Protein AF-A0A7V9M5Z4-F1 (afdb_monomer_lite)

Structure (mmCIF, N/CA/C/O backbone):
data_AF-A0A7V9M5Z4-F1
#
_entry.id   AF-A0A7V9M5Z4-F1
#
loop_
_atom_site.group_PDB
_atom_site.id
_atom_site.type_symbol
_atom_site.label_atom_id
_atom_site.label_alt_id
_atom_site.label_comp_id
_atom_site.label_asym_id
_atom_site.label_entity_id
_atom_site.label_seq_id
_atom_site.pdbx_PDB_ins_code
_atom_site.Cartn_x
_atom_site.Cartn_y
_atom_site.Cartn_z
_atom_site.occupancy
_atom_site.B_iso_or_equiv
_atom_site.auth_seq_id
_atom_site.auth_comp_id
_atom_site.auth_asym_id
_atom_site.auth_atom_id
_atom_site.pdbx_PDB_model_num
ATOM 1 N N . MET A 1 1 ? 20.712 6.132 10.843 1.00 39.56 1 MET A N 1
ATOM 2 C CA . MET A 1 1 ? 20.530 4.665 10.930 1.00 39.56 1 MET A CA 1
ATOM 3 C C . MET A 1 1 ? 21.880 4.006 10.699 1.00 39.56 1 MET A C 1
ATOM 5 O O . MET A 1 1 ? 22.531 4.328 9.716 1.00 39.56 1 MET A O 1
ATOM 9 N N . LYS A 1 2 ? 22.357 3.206 11.658 1.00 39.56 2 LYS A N 1
ATOM 10 C CA . LYS A 1 2 ? 23.693 2.591 11.646 1.00 39.56 2 LYS A CA 1
ATOM 11 C C . LYS A 1 2 ? 23.613 1.256 10.904 1.00 39.56 2 LYS A C 1
ATOM 13 O O . LYS A 1 2 ? 22.876 0.374 11.326 1.00 39.56 2 LYS A O 1
ATOM 18 N N . VAL A 1 3 ? 24.341 1.150 9.798 1.00 45.09 3 VAL A N 1
ATOM 19 C CA . VAL A 1 3 ? 24.565 -0.098 9.064 1.00 45.09 3 VAL A CA 1
ATOM 20 C C . VAL A 1 3 ? 25.600 -0.905 9.849 1.00 45.09 3 VAL A C 1
ATOM 22 O O . VAL A 1 3 ? 26.706 -0.421 10.080 1.00 45.09 3 VAL A O 1
ATOM 25 N N . CYS A 1 4 ? 25.245 -2.110 10.288 1.00 46.91 4 CYS A N 1
ATOM 26 C CA . CYS A 1 4 ? 26.212 -3.085 10.780 1.00 46.91 4 CYS A CA 1
ATOM 27 C C . CYS A 1 4 ? 26.844 -3.763 9.556 1.00 46.91 4 CYS A C 1
ATOM 29 O O . CYS A 1 4 ? 26.156 -4.479 8.836 1.00 46.91 4 CYS A O 1
ATOM 31 N N . GLN A 1 5 ? 28.121 -3.484 9.284 1.00 52.09 5 GLN A N 1
ATOM 32 C CA . GLN A 1 5 ? 28.933 -4.263 8.346 1.00 52.09 5 GLN A CA 1
ATOM 33 C C . GLN A 1 5 ? 29.828 -5.198 9.158 1.00 52.09 5 GLN A C 1
ATOM 35 O O . GLN A 1 5 ? 30.595 -4.743 10.008 1.00 52.09 5 GLN A O 1
ATOM 40 N N . ASP A 1 6 ? 29.700 -6.496 8.901 1.00 46.53 6 ASP A N 1
ATOM 41 C CA . ASP A 1 6 ? 30.516 -7.536 9.513 1.00 46.53 6 ASP A CA 1
ATOM 42 C C . ASP A 1 6 ? 31.973 -7.461 9.029 1.00 46.53 6 ASP A C 1
ATOM 44 O O . ASP A 1 6 ? 32.271 -7.181 7.865 1.00 46.53 6 ASP A O 1
ATOM 48 N N . ALA A 1 7 ? 32.892 -7.689 9.966 1.00 52.66 7 ALA A N 1
ATOM 49 C CA . ALA A 1 7 ? 34.334 -7.575 9.792 1.00 52.66 7 ALA A CA 1
ATOM 50 C C . ALA A 1 7 ? 34.915 -8.628 8.820 1.00 52.66 7 ALA A C 1
ATOM 52 O O . ALA A 1 7 ? 34.496 -9.787 8.847 1.00 52.66 7 ALA A O 1
ATOM 53 N N . PRO A 1 8 ? 35.949 -8.295 8.020 1.00 47.09 8 PRO A N 1
ATOM 54 C CA . PRO A 1 8 ? 36.643 -9.288 7.214 1.00 47.09 8 PRO A CA 1
ATOM 55 C C . PRO A 1 8 ? 37.520 -10.219 8.067 1.00 47.09 8 PRO A C 1
ATOM 57 O O . PRO A 1 8 ? 38.326 -9.802 8.902 1.00 47.09 8 PRO A O 1
ATOM 60 N N . VAL A 1 9 ? 37.341 -11.510 7.788 1.00 53.59 9 VAL A N 1
ATOM 61 C CA . VAL A 1 9 ? 38.009 -12.687 8.350 1.00 53.59 9 VAL A CA 1
ATOM 62 C C . VAL A 1 9 ? 39.546 -12.611 8.292 1.00 53.59 9 VAL A C 1
ATOM 64 O O . VAL A 1 9 ? 40.165 -12.091 7.366 1.00 53.59 9 VAL A O 1
ATOM 67 N N . LYS A 1 10 ? 40.144 -13.180 9.343 1.00 42.75 10 LYS A N 1
ATOM 68 C CA . LYS A 1 10 ? 41.554 -13.216 9.753 1.00 42.75 10 LYS A CA 1
ATOM 69 C C . LYS A 1 10 ? 42.550 -13.570 8.630 1.00 42.75 10 LYS A C 1
ATOM 71 O O . LYS A 1 10 ? 42.542 -14.656 8.059 1.00 42.75 10 LYS A O 1
ATOM 76 N N . ARG A 1 11 ? 43.482 -12.639 8.410 1.00 52.69 11 ARG A N 1
ATOM 77 C CA . ARG A 1 11 ? 44.622 -12.640 7.475 1.00 52.69 11 ARG A CA 1
ATOM 78 C C . ARG A 1 11 ? 45.604 -13.790 7.771 1.00 52.69 11 ARG A C 1
ATOM 80 O O . ARG A 1 11 ? 46.384 -13.709 8.719 1.00 52.69 11 ARG A O 1
ATOM 87 N N . SER A 1 12 ? 45.594 -14.847 6.956 1.00 43.62 12 SER A N 1
ATOM 88 C CA . SER A 1 12 ? 46.610 -15.908 7.011 1.00 43.62 12 SER A CA 1
ATOM 89 C C . SER A 1 12 ? 47.884 -15.440 6.307 1.00 43.62 12 SER A C 1
ATOM 91 O O . SER A 1 12 ? 47.961 -15.378 5.082 1.00 43.62 12 SER A O 1
ATOM 93 N N . ARG A 1 13 ? 48.884 -15.063 7.108 1.00 59.03 13 ARG A N 1
ATOM 94 C CA . ARG A 1 13 ? 50.261 -14.846 6.660 1.00 59.03 13 ARG A CA 1
ATOM 95 C C . ARG A 1 13 ? 50.883 -16.213 6.384 1.00 59.03 13 ARG A C 1
ATOM 97 O O . ARG A 1 13 ? 51.324 -16.881 7.315 1.00 59.03 13 ARG A O 1
ATOM 104 N N . ARG A 1 14 ? 50.935 -16.628 5.122 1.00 51.62 14 ARG A N 1
ATOM 105 C CA . ARG A 1 14 ? 51.875 -17.664 4.687 1.00 51.62 14 ARG A CA 1
ATOM 106 C C . ARG A 1 14 ? 52.751 -17.104 3.583 1.00 51.62 14 ARG A C 1
ATOM 108 O O . ARG A 1 14 ? 52.352 -16.958 2.437 1.00 51.62 14 ARG A O 1
ATOM 115 N N . THR A 1 15 ? 53.935 -16.727 4.035 1.00 51.25 15 THR A N 1
ATOM 116 C CA . THR A 1 15 ? 55.157 -16.450 3.299 1.00 51.25 15 THR A CA 1
ATOM 117 C C . THR A 1 15 ? 55.394 -17.531 2.248 1.00 51.25 15 THR A C 1
ATOM 119 O O . THR A 1 15 ? 55.641 -18.675 2.612 1.00 51.25 15 THR A O 1
ATOM 122 N N . ILE A 1 16 ? 55.370 -17.176 0.965 1.00 50.22 16 ILE A N 1
ATOM 123 C CA . ILE A 1 16 ? 56.174 -17.872 -0.042 1.00 50.22 16 ILE A CA 1
ATOM 124 C C . ILE A 1 16 ? 56.905 -16.786 -0.818 1.00 50.22 16 ILE A C 1
ATOM 126 O O . ILE A 1 16 ? 56.356 -16.084 -1.664 1.00 50.22 16 ILE A O 1
ATOM 130 N N . LEU A 1 17 ? 58.143 -16.597 -0.377 1.00 48.22 17 LEU A N 1
ATOM 131 C CA . LEU A 1 17 ? 59.178 -15.812 -1.012 1.00 48.22 17 LEU A CA 1
ATOM 132 C C . LEU A 1 17 ? 59.646 -16.572 -2.264 1.00 48.22 17 LEU A C 1
ATOM 134 O O . LEU A 1 17 ? 59.985 -17.746 -2.160 1.00 48.22 17 LEU A O 1
ATOM 138 N N . GLY A 1 18 ? 59.734 -15.872 -3.395 1.00 41.50 18 GLY A N 1
ATOM 139 C CA . GLY A 1 18 ? 60.629 -16.219 -4.501 1.00 41.50 18 GLY A CA 1
ATOM 140 C C . GLY A 1 18 ? 60.055 -17.121 -5.595 1.00 41.50 18 GLY A C 1
ATOM 141 O O . GLY A 1 18 ? 60.025 -18.334 -5.458 1.00 41.50 18 GLY A O 1
ATOM 142 N N . LEU A 1 19 ? 59.748 -16.539 -6.753 1.00 44.81 19 LEU A N 1
ATOM 143 C CA . LEU A 1 19 ? 60.668 -16.597 -7.892 1.00 44.81 19 LEU A CA 1
ATOM 144 C C . LEU A 1 19 ? 60.238 -15.560 -8.936 1.00 44.81 19 LEU A C 1
ATOM 146 O O . LEU A 1 19 ? 59.057 -15.386 -9.227 1.00 44.81 19 LEU A O 1
ATOM 150 N N . ALA A 1 20 ? 61.224 -14.836 -9.445 1.00 47.47 20 ALA A N 1
ATOM 151 C CA . ALA A 1 20 ? 61.077 -13.842 -10.488 1.00 47.47 20 ALA A CA 1
ATOM 152 C C . ALA A 1 20 ? 60.851 -14.479 -11.872 1.00 47.47 20 ALA A C 1
ATOM 154 O O . ALA A 1 20 ? 61.176 -15.641 -12.095 1.00 47.47 20 ALA A O 1
ATOM 155 N N . ALA A 1 21 ? 60.437 -13.605 -12.792 1.00 42.06 21 ALA A N 1
ATOM 156 C CA . ALA A 1 21 ? 60.580 -13.678 -14.246 1.00 42.06 21 ALA A CA 1
ATOM 157 C C . ALA A 1 21 ? 59.416 -14.275 -15.065 1.00 42.06 21 ALA A C 1
ATOM 159 O O . ALA A 1 21 ? 59.279 -15.474 -15.261 1.00 42.06 21 ALA A O 1
ATOM 160 N N . ALA A 1 22 ? 58.686 -13.326 -15.663 1.00 50.53 22 ALA A N 1
ATOM 161 C CA . ALA A 1 22 ? 58.337 -13.296 -17.082 1.00 50.53 22 ALA A CA 1
ATOM 162 C C . ALA A 1 22 ? 57.343 -14.337 -17.617 1.00 50.53 22 ALA A C 1
ATOM 164 O O . ALA A 1 22 ? 57.736 -15.299 -18.263 1.00 50.53 22 ALA A O 1
ATOM 165 N N . VAL A 1 23 ? 56.049 -13.997 -17.546 1.00 49.91 23 VAL A N 1
ATOM 166 C CA . VAL A 1 23 ? 55.134 -14.172 -18.690 1.00 49.91 23 VAL A CA 1
ATOM 167 C C . VAL A 1 23 ? 54.217 -12.943 -18.782 1.00 49.91 23 VAL A C 1
ATOM 169 O O . VAL A 1 23 ? 53.174 -12.860 -18.139 1.00 49.91 23 VAL A O 1
ATOM 172 N N . CYS A 1 24 ? 54.628 -11.966 -19.594 1.00 47.31 24 CYS A N 1
ATOM 173 C CA . CYS A 1 24 ? 53.789 -10.873 -20.095 1.00 47.31 24 CYS A CA 1
ATOM 174 C C . CYS A 1 24 ? 52.818 -11.398 -21.168 1.00 47.31 24 CYS A C 1
ATOM 176 O O . CYS A 1 24 ? 52.962 -11.075 -22.344 1.00 47.31 24 CYS A O 1
ATOM 178 N N . ALA A 1 25 ? 51.831 -12.209 -20.784 1.00 51.22 25 ALA A N 1
ATOM 179 C CA . ALA A 1 25 ? 50.774 -12.647 -21.695 1.00 51.22 25 ALA A CA 1
ATOM 180 C C . ALA A 1 25 ? 49.401 -12.230 -21.158 1.00 51.22 25 ALA A C 1
ATOM 182 O O . ALA A 1 25 ? 48.765 -12.940 -20.388 1.00 51.22 25 ALA A O 1
ATOM 183 N N . ALA A 1 26 ? 48.998 -11.025 -21.568 1.00 55.22 26 ALA A N 1
ATOM 184 C CA . ALA A 1 26 ? 47.620 -10.605 -21.807 1.00 55.22 26 ALA A CA 1
ATOM 185 C C . ALA A 1 26 ? 46.549 -11.115 -20.824 1.00 55.22 26 ALA A C 1
ATOM 187 O O . ALA A 1 26 ? 45.636 -11.843 -21.205 1.00 55.22 26 ALA A O 1
ATOM 188 N N . VAL A 1 27 ? 46.568 -10.627 -19.583 1.00 55.59 27 VAL A N 1
ATOM 189 C CA . VAL A 1 27 ? 45.317 -10.525 -18.823 1.00 55.59 27 VAL A CA 1
ATOM 190 C C . VAL A 1 27 ? 44.686 -9.202 -19.236 1.00 55.59 27 VAL A C 1
ATOM 192 O O . VAL A 1 27 ? 44.912 -8.179 -18.601 1.00 55.59 27 VAL A O 1
ATOM 195 N N . VAL A 1 28 ? 43.959 -9.195 -20.355 1.00 60.12 28 VAL A N 1
ATOM 196 C CA . VAL A 1 28 ? 42.959 -8.151 -20.605 1.00 60.12 28 VAL A CA 1
ATOM 197 C C . VAL A 1 28 ? 41.896 -8.393 -19.536 1.00 60.12 28 VAL A C 1
ATOM 199 O O . VAL A 1 28 ? 41.215 -9.417 -19.624 1.00 60.12 28 VAL A O 1
ATOM 202 N N . PRO A 1 29 ? 41.747 -7.549 -18.496 1.00 57.22 29 PRO A N 1
ATOM 203 C CA . PRO A 1 29 ? 40.586 -7.675 -17.645 1.00 57.22 29 PRO A CA 1
ATOM 204 C C . PRO A 1 29 ? 39.417 -7.292 -18.543 1.00 57.22 29 PRO A C 1
ATOM 206 O O . PRO A 1 29 ? 39.255 -6.131 -18.916 1.00 57.22 29 PRO A O 1
ATOM 209 N N . SER A 1 30 ? 38.665 -8.292 -18.991 1.00 57.94 30 SER A N 1
ATOM 210 C CA . SER A 1 30 ? 37.415 -8.084 -19.695 1.00 57.94 30 SER A CA 1
ATOM 211 C C . SER A 1 30 ? 36.539 -7.261 -18.757 1.00 57.94 30 SER A C 1
ATOM 213 O O . SER A 1 30 ? 35.985 -7.782 -17.791 1.00 57.94 30 SER A O 1
ATOM 215 N N . LEU A 1 31 ? 36.477 -5.953 -19.001 1.00 60.03 31 LEU A N 1
ATOM 216 C CA . LEU A 1 31 ? 35.502 -5.040 -18.427 1.00 60.03 31 LEU A CA 1
ATOM 217 C C . LEU A 1 31 ? 34.152 -5.458 -19.002 1.00 60.03 31 LEU A C 1
ATOM 219 O O . LEU A 1 31 ? 33.641 -4.839 -19.928 1.00 60.03 31 LEU A O 1
ATOM 223 N N . VAL A 1 32 ? 33.616 -6.578 -18.523 1.00 67.62 32 VAL A N 1
ATOM 224 C CA . VAL A 1 32 ? 32.232 -6.941 -18.778 1.00 67.62 32 VAL A CA 1
ATOM 225 C C . VAL A 1 32 ? 31.429 -5.919 -17.984 1.00 67.62 32 VAL A C 1
ATOM 227 O O . VAL A 1 32 ? 31.533 -5.913 -16.753 1.00 67.62 32 VAL A O 1
ATOM 230 N N . PRO A 1 33 ? 30.690 -5.005 -18.634 1.00 60.66 33 PRO A N 1
ATOM 231 C CA . PRO A 1 33 ? 29.806 -4.127 -17.898 1.00 60.66 33 PRO A CA 1
ATOM 232 C C . PRO A 1 33 ? 28.814 -5.033 -17.173 1.00 60.66 33 PRO A C 1
ATOM 234 O O . PRO A 1 33 ? 28.067 -5.781 -17.807 1.00 60.66 33 PRO A O 1
ATOM 237 N N . ALA A 1 34 ? 28.841 -5.016 -15.839 1.00 67.94 34 ALA A N 1
ATOM 238 C CA . ALA A 1 34 ? 27.761 -5.595 -15.066 1.00 67.94 34 ALA A CA 1
ATOM 239 C C . ALA A 1 34 ? 26.499 -4.886 -15.547 1.00 67.94 34 ALA A C 1
ATOM 241 O O . ALA A 1 34 ? 26.399 -3.662 -15.430 1.00 67.94 34 ALA A O 1
ATOM 242 N N . ALA A 1 35 ? 25.589 -5.630 -16.173 1.00 64.38 35 ALA A N 1
ATOM 243 C CA . ALA A 1 35 ? 24.308 -5.076 -16.545 1.00 64.38 35 ALA A CA 1
ATOM 244 C C . ALA A 1 35 ? 23.710 -4.482 -15.265 1.00 64.38 35 ALA A C 1
ATOM 246 O O . ALA A 1 35 ? 23.499 -5.175 -14.272 1.00 64.38 35 ALA A O 1
ATOM 247 N N . ALA A 1 36 ? 23.535 -3.166 -15.242 1.00 60.31 36 ALA A N 1
ATOM 248 C CA . ALA A 1 36 ? 22.777 -2.524 -14.194 1.00 60.31 36 ALA A CA 1
ATOM 249 C C . ALA A 1 36 ? 21.311 -2.791 -14.531 1.00 60.31 36 ALA A C 1
ATOM 251 O O . ALA A 1 36 ? 20.650 -1.974 -15.168 1.00 60.31 36 ALA A O 1
ATOM 252 N N . GLN A 1 37 ? 20.802 -3.975 -14.181 1.00 60.53 37 GLN A N 1
ATOM 253 C CA . GLN A 1 37 ? 19.362 -4.171 -14.171 1.00 60.53 37 GLN A CA 1
ATOM 254 C C . GLN A 1 37 ? 18.796 -3.209 -13.128 1.00 60.53 37 GLN A C 1
ATOM 256 O O . GLN A 1 37 ? 19.002 -3.390 -11.926 1.00 60.53 37 GLN A O 1
ATOM 261 N N . ALA A 1 38 ? 18.065 -2.194 -13.589 1.00 66.50 38 ALA A N 1
ATOM 262 C CA . ALA A 1 38 ? 17.114 -1.483 -12.752 1.00 66.50 38 ALA A CA 1
ATOM 263 C C . ALA A 1 38 ? 16.052 -2.508 -12.332 1.00 66.50 38 ALA A C 1
ATOM 265 O O . ALA A 1 38 ? 15.073 -2.758 -13.030 1.00 66.50 38 ALA A O 1
ATOM 266 N N . GLY A 1 39 ? 16.335 -3.221 -11.244 1.00 75.25 39 GLY A N 1
ATOM 267 C CA . GLY A 1 39 ? 15.459 -4.256 -10.736 1.00 75.25 39 GLY A CA 1
ATOM 268 C C . GLY A 1 39 ? 14.146 -3.647 -10.266 1.00 75.25 39 GLY A C 1
ATOM 269 O O . GLY A 1 39 ? 14.083 -2.501 -9.831 1.00 75.25 39 GLY A O 1
ATOM 270 N N . CYS A 1 40 ? 13.098 -4.459 -10.257 1.00 86.62 40 CYS A N 1
ATOM 271 C CA . CYS A 1 40 ? 11.762 -4.083 -9.789 1.00 86.62 40 CYS A CA 1
ATOM 272 C C . CYS A 1 40 ? 11.670 -3.721 -8.297 1.00 86.62 40 CYS A C 1
ATOM 274 O O . CYS A 1 40 ? 10.569 -3.492 -7.785 1.00 86.62 40 CYS A O 1
ATOM 276 N N . GLY A 1 41 ? 12.805 -3.740 -7.595 1.00 86.94 41 GLY A N 1
ATOM 277 C CA . GLY A 1 41 ? 12.886 -3.712 -6.148 1.00 86.94 41 GLY A CA 1
ATOM 278 C C . GLY A 1 41 ? 12.186 -4.907 -5.495 1.00 86.94 41 GLY A C 1
ATOM 279 O O . GLY A 1 41 ? 11.669 -5.820 -6.149 1.00 86.94 41 GLY A O 1
ATOM 280 N N . GLY A 1 42 ? 12.180 -4.883 -4.166 1.00 91.56 42 GLY A N 1
ATOM 281 C CA . GLY A 1 42 ? 11.331 -5.748 -3.357 1.00 91.56 42 GLY A CA 1
ATOM 282 C C . GLY A 1 42 ? 9.939 -5.151 -3.151 1.00 91.56 42 GLY A C 1
ATOM 283 O O . GLY A 1 42 ? 9.623 -4.057 -3.621 1.00 91.56 42 GLY A O 1
ATOM 284 N N . VAL A 1 43 ? 9.108 -5.871 -2.401 1.00 96.69 43 VAL A N 1
ATOM 285 C CA . VAL A 1 43 ? 7.863 -5.304 -1.876 1.00 96.69 43 VAL A CA 1
ATOM 286 C C . VAL A 1 43 ? 8.207 -4.337 -0.745 1.00 96.69 43 VAL A C 1
ATOM 288 O O . VAL A 1 43 ? 8.844 -4.724 0.233 1.00 96.69 43 VAL A O 1
ATOM 291 N N . ALA A 1 44 ? 7.752 -3.095 -0.861 1.00 97.12 44 ALA A N 1
ATOM 292 C CA . ALA A 1 44 ? 7.850 -2.084 0.178 1.00 97.12 44 ALA A CA 1
ATOM 293 C C . ALA A 1 44 ? 6.502 -1.901 0.886 1.00 97.12 44 ALA A C 1
ATOM 295 O O . ALA A 1 44 ? 5.421 -2.030 0.298 1.00 97.12 44 ALA A O 1
ATOM 296 N N . HIS A 1 45 ? 6.576 -1.608 2.180 1.00 98.25 45 HIS A N 1
ATOM 297 C CA . HIS A 1 45 ? 5.424 -1.416 3.047 1.00 98.25 45 HIS A CA 1
ATOM 298 C C . HIS A 1 45 ? 5.592 -0.134 3.848 1.00 98.25 45 HIS A C 1
ATOM 300 O O . HIS A 1 45 ? 6.628 0.061 4.477 1.00 98.25 45 HIS A O 1
ATOM 306 N N . PHE A 1 46 ? 4.538 0.675 3.899 1.00 98.56 46 PHE A N 1
ATOM 307 C CA . PHE A 1 46 ? 4.504 1.888 4.705 1.00 98.56 46 PHE A CA 1
ATOM 308 C C . PHE A 1 46 ? 3.327 1.810 5.671 1.00 98.56 46 PHE A C 1
ATOM 310 O O . PHE A 1 46 ? 2.198 1.454 5.299 1.00 98.56 46 PHE A O 1
ATOM 317 N N . ALA A 1 47 ? 3.614 2.075 6.942 1.00 98.38 47 ALA A N 1
ATOM 318 C CA . ALA A 1 47 ? 2.599 2.156 7.976 1.00 98.38 47 ALA A CA 1
ATOM 319 C C . ALA A 1 47 ? 1.931 3.542 7.930 1.00 98.38 47 ALA A C 1
ATOM 321 O O . ALA A 1 47 ? 2.603 4.523 7.633 1.00 98.38 47 ALA A O 1
ATOM 322 N N . PRO A 1 48 ? 0.630 3.648 8.239 1.00 98.25 48 PRO A N 1
ATOM 323 C CA . PRO A 1 48 ? -0.027 4.946 8.329 1.00 98.25 48 PRO A CA 1
ATOM 324 C C . PRO A 1 48 ? 0.560 5.756 9.491 1.00 98.25 48 PRO A C 1
ATOM 326 O O . PRO A 1 48 ? 0.645 5.253 10.611 1.00 98.25 48 PRO A O 1
ATOM 329 N N . HIS A 1 49 ? 0.921 7.014 9.246 1.00 98.06 49 HIS A N 1
ATOM 330 C CA . HIS A 1 49 ? 1.467 7.908 10.277 1.00 98.06 49 HIS A CA 1
ATOM 331 C C . HIS A 1 49 ? 0.379 8.652 11.059 1.00 98.06 49 HIS A C 1
ATOM 333 O O . HIS A 1 49 ? 0.647 9.217 12.116 1.00 98.06 49 HIS A O 1
ATOM 339 N N . LYS A 1 50 ? -0.862 8.645 10.560 1.00 96.69 50 LYS A N 1
ATOM 340 C CA . LYS A 1 50 ? -2.021 9.221 11.246 1.00 96.69 50 LYS A CA 1
ATOM 341 C C . LYS A 1 50 ? -3.232 8.305 11.172 1.00 96.69 50 LYS A C 1
ATOM 343 O O . LYS A 1 50 ? -3.385 7.510 10.244 1.00 96.69 50 LYS A O 1
ATOM 348 N N . ARG A 1 51 ? -4.118 8.447 12.154 1.00 97.06 51 ARG A N 1
ATOM 349 C CA . ARG A 1 51 ? -5.395 7.736 12.219 1.00 97.06 51 ARG A CA 1
ATOM 350 C C . ARG A 1 51 ? -6.488 8.609 11.605 1.00 97.06 51 ARG A C 1
ATOM 352 O O . ARG A 1 51 ? -6.644 9.754 12.008 1.00 97.06 51 ARG A O 1
ATOM 359 N N . LEU A 1 52 ? -7.227 8.071 10.636 1.00 95.69 52 LEU A N 1
ATOM 360 C CA . LEU A 1 52 ? -8.282 8.803 9.912 1.00 95.69 52 LEU A CA 1
ATOM 361 C C . LEU A 1 52 ? -9.673 8.698 10.564 1.00 95.69 52 LEU A C 1
ATOM 363 O O . LEU A 1 52 ? -10.605 9.366 10.133 1.00 95.69 52 LEU A O 1
ATOM 367 N N . GLY A 1 53 ? -9.815 7.860 11.590 1.00 94.56 53 GLY A N 1
ATOM 368 C CA . GLY A 1 53 ? -11.054 7.641 12.333 1.00 94.56 53 GLY A CA 1
ATOM 369 C C . GLY A 1 53 ? -11.050 6.276 13.020 1.00 94.56 53 GLY A C 1
ATOM 370 O O . GLY A 1 53 ? -10.025 5.588 13.027 1.00 94.56 53 GLY A O 1
ATOM 371 N N . ASP A 1 54 ? -12.197 5.867 13.570 1.00 95.56 54 ASP A N 1
ATOM 372 C CA . ASP A 1 54 ? -12.391 4.585 14.271 1.00 95.56 54 ASP A CA 1
ATOM 373 C C . ASP A 1 54 ? -12.568 3.379 13.341 1.00 95.56 54 ASP A C 1
ATOM 375 O O . ASP A 1 54 ? -13.41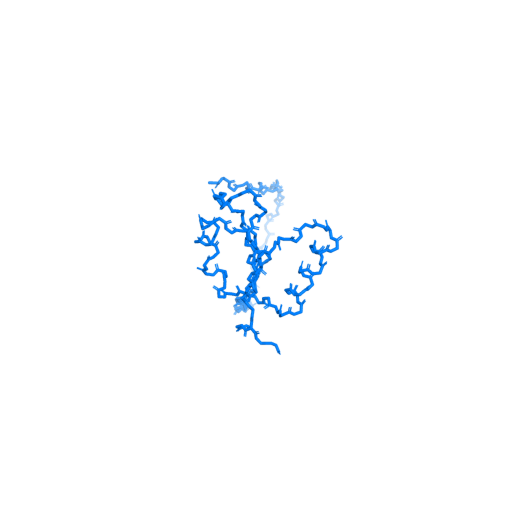9 2.513 13.525 1.00 95.56 54 ASP A O 1
ATOM 379 N N . PHE A 1 55 ? -11.734 3.307 12.311 1.00 94.62 55 PHE A N 1
ATOM 380 C CA . PHE A 1 55 ? -11.723 2.219 11.345 1.00 94.62 55 PHE A CA 1
ATOM 381 C C . PHE A 1 55 ? -10.289 1.852 10.965 1.00 94.62 55 PHE A C 1
ATOM 383 O O . PHE A 1 55 ? -9.331 2.585 11.218 1.00 94.62 55 PHE A O 1
ATOM 390 N N . ARG A 1 56 ? -10.122 0.671 10.358 1.00 96.12 56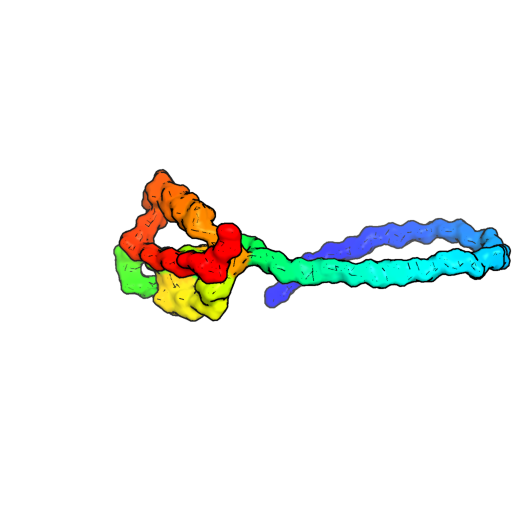 ARG A N 1
ATOM 391 C CA . ARG A 1 56 ? -8.819 0.241 9.835 1.00 96.12 56 ARG A CA 1
ATOM 392 C C . ARG A 1 56 ? -8.359 1.219 8.757 1.00 96.12 56 ARG A C 1
ATOM 394 O O . ARG A 1 56 ? -9.135 1.522 7.855 1.00 96.12 56 ARG A O 1
ATOM 401 N N . ALA A 1 57 ? -7.098 1.644 8.831 1.00 98.25 57 ALA A N 1
ATOM 402 C CA . ALA A 1 57 ? -6.498 2.522 7.831 1.00 98.25 57 ALA A CA 1
ATOM 403 C C . ALA A 1 57 ? -6.766 2.001 6.403 1.00 98.25 57 ALA A C 1
ATOM 405 O O . ALA A 1 57 ? -6.598 0.794 6.172 1.00 98.25 57 ALA A O 1
ATOM 406 N N . PRO A 1 58 ? -7.166 2.877 5.464 1.00 98.44 58 PRO A N 1
ATOM 407 C CA . PRO A 1 58 ? -7.299 2.519 4.060 1.00 98.44 58 PRO A CA 1
ATOM 408 C C . PRO A 1 58 ? -6.002 1.921 3.514 1.00 98.44 58 PRO A C 1
ATOM 410 O O . PRO A 1 58 ? -4.907 2.244 3.984 1.00 98.44 58 PRO A O 1
ATOM 413 N N . LEU A 1 59 ? -6.123 1.033 2.533 1.00 98.75 59 LEU A N 1
ATOM 414 C CA . LEU A 1 59 ? -4.987 0.337 1.939 1.00 98.75 59 LEU A CA 1
ATOM 415 C C . LEU A 1 59 ? -4.759 0.802 0.501 1.00 98.75 59 LEU A C 1
ATOM 417 O O . LEU A 1 59 ? -5.649 0.677 -0.332 1.00 98.75 59 LEU A O 1
ATOM 421 N N . ALA A 1 60 ? -3.546 1.252 0.201 1.00 98.75 60 ALA A N 1
ATOM 422 C CA . ALA A 1 60 ? -3.081 1.491 -1.156 1.00 98.75 60 ALA A CA 1
ATOM 423 C C . ALA A 1 60 ? -2.175 0.332 -1.602 1.00 98.75 60 ALA A C 1
ATOM 425 O O . ALA A 1 60 ? -1.215 -0.023 -0.910 1.00 98.75 60 ALA A O 1
ATOM 426 N N . ILE A 1 61 ? -2.496 -0.275 -2.742 1.00 98.69 61 ILE A N 1
ATOM 427 C CA . ILE A 1 61 ? -1.687 -1.299 -3.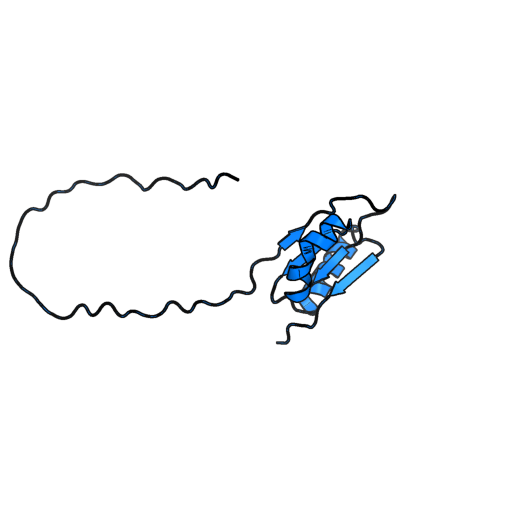411 1.00 98.69 61 ILE A CA 1
ATOM 428 C C . ILE A 1 61 ? -1.285 -0.742 -4.765 1.00 98.69 61 ILE A C 1
ATOM 430 O O . ILE A 1 61 ? -2.161 -0.324 -5.517 1.00 98.69 61 ILE A O 1
ATOM 434 N N . GLY A 1 62 ? 0.000 -0.773 -5.107 1.00 97.81 62 GLY A N 1
ATOM 435 C CA . GLY A 1 62 ? 0.399 -0.232 -6.400 1.00 97.81 62 GLY A CA 1
ATOM 436 C C . GLY A 1 62 ? 1.779 -0.611 -6.893 1.00 97.81 62 GLY A C 1
ATOM 437 O O . GLY A 1 62 ? 2.464 -1.447 -6.290 1.00 97.81 62 GLY A O 1
ATOM 438 N N . ASP A 1 63 ? 2.110 -0.007 -8.027 1.00 97.06 63 ASP A N 1
ATOM 439 C CA . ASP A 1 63 ? 3.328 -0.215 -8.795 1.00 97.06 63 ASP A CA 1
ATOM 440 C C . ASP A 1 63 ? 4.361 0.917 -8.603 1.00 97.06 63 ASP A C 1
ATOM 442 O O . ASP A 1 63 ? 4.385 1.575 -7.559 1.00 97.06 63 ASP A O 1
ATOM 446 N N . SER A 1 64 ? 5.253 1.112 -9.577 1.00 95.12 64 SER A N 1
ATOM 447 C CA . SER A 1 64 ? 6.277 2.158 -9.620 1.00 95.12 64 SER A CA 1
ATOM 448 C C . SER A 1 64 ? 5.704 3.564 -9.460 1.00 95.12 64 SER A C 1
ATOM 450 O O . SER A 1 64 ? 6.337 4.394 -8.810 1.00 95.12 64 SER A O 1
ATOM 452 N N . VAL A 1 65 ? 4.502 3.830 -9.977 1.00 95.81 65 VAL A N 1
ATOM 453 C CA . VAL A 1 65 ? 3.869 5.147 -9.848 1.00 95.81 65 VAL A CA 1
ATOM 454 C C . VAL A 1 65 ? 3.453 5.387 -8.402 1.00 95.81 65 VAL A C 1
ATOM 456 O O . VAL A 1 65 ? 3.758 6.434 -7.835 1.00 95.81 65 VAL A O 1
ATOM 459 N N . LEU A 1 66 ? 2.827 4.394 -7.761 1.00 97.94 66 LEU A N 1
ATOM 460 C CA . LEU A 1 66 ? 2.453 4.514 -6.351 1.00 97.94 66 LEU A CA 1
ATOM 461 C C . LEU A 1 66 ? 3.681 4.559 -5.433 1.00 97.94 66 LEU A C 1
ATOM 463 O O . LEU A 1 66 ? 3.638 5.219 -4.398 1.00 97.94 66 LEU A O 1
ATOM 467 N N . LEU A 1 67 ? 4.771 3.877 -5.801 1.00 96.12 67 LEU A N 1
ATOM 468 C CA . LEU A 1 67 ? 6.032 3.928 -5.060 1.00 96.12 67 LEU A CA 1
ATOM 469 C C . LEU A 1 67 ? 6.545 5.371 -4.922 1.00 96.12 67 LEU A C 1
ATOM 471 O O . LEU A 1 67 ? 7.036 5.720 -3.853 1.00 96.12 67 LEU A O 1
ATOM 475 N N . GLY A 1 68 ? 6.360 6.210 -5.946 1.00 95.75 68 GLY A N 1
ATOM 476 C CA . GLY A 1 68 ? 6.728 7.629 -5.908 1.00 95.75 68 GLY A CA 1
ATOM 477 C C . GLY A 1 68 ? 5.871 8.508 -4.989 1.00 95.75 68 GLY A C 1
ATOM 478 O O . GLY A 1 68 ? 6.281 9.623 -4.704 1.00 95.75 68 GLY A O 1
ATOM 479 N N . ALA A 1 69 ? 4.715 8.024 -4.522 1.00 97.50 69 ALA A N 1
ATOM 480 C CA . ALA A 1 69 ? 3.797 8.753 -3.634 1.00 97.50 69 ALA A CA 1
ATOM 481 C C . ALA A 1 69 ? 3.569 8.037 -2.285 1.00 97.50 69 ALA A C 1
ATOM 483 O O . ALA A 1 69 ? 2.608 8.314 -1.556 1.00 97.50 69 ALA A O 1
ATOM 484 N N . ALA A 1 70 ? 4.381 7.018 -1.985 1.00 98.06 70 ALA A N 1
ATOM 485 C CA . ALA A 1 70 ? 4.119 6.104 -0.883 1.00 98.06 70 ALA A CA 1
ATOM 486 C C . ALA A 1 70 ? 4.276 6.773 0.491 1.00 98.06 70 ALA A C 1
ATOM 488 O O . ALA A 1 70 ? 3.482 6.495 1.396 1.00 98.06 70 ALA A O 1
ATOM 489 N N . GLU A 1 71 ? 5.258 7.666 0.647 1.00 98.31 71 GLU A N 1
ATOM 490 C CA . GLU A 1 71 ? 5.480 8.391 1.900 1.00 98.31 71 GLU A CA 1
ATOM 491 C C . GLU A 1 71 ? 4.380 9.424 2.158 1.00 98.31 71 GLU A C 1
ATOM 493 O O . GLU A 1 71 ? 3.871 9.517 3.276 1.00 98.31 71 GLU A O 1
ATOM 498 N N . GLU A 1 72 ? 3.935 10.136 1.125 1.00 98.50 72 GLU A N 1
ATOM 499 C CA . GLU A 1 72 ? 2.860 11.122 1.203 1.00 98.50 72 GLU A CA 1
ATOM 500 C C . GLU A 1 72 ? 1.532 10.459 1.575 1.00 98.50 72 GLU A C 1
ATOM 502 O O . GLU A 1 72 ? 0.798 10.959 2.431 1.00 98.50 72 GLU A O 1
ATOM 507 N N . LEU A 1 73 ? 1.227 9.294 0.997 1.00 98.44 73 LEU A N 1
ATOM 508 C CA . LEU A 1 73 ? 0.047 8.510 1.367 1.00 98.44 73 LEU A CA 1
ATOM 509 C C . LEU A 1 73 ? 0.132 7.985 2.804 1.00 98.44 73 LEU A C 1
ATOM 511 O O . LEU A 1 73 ? -0.857 8.049 3.542 1.00 98.44 73 LEU A O 1
ATOM 515 N N . ALA A 1 74 ? 1.302 7.504 3.227 1.00 98.69 74 ALA A N 1
ATOM 516 C CA . ALA A 1 74 ? 1.535 7.056 4.597 1.00 98.69 74 ALA A CA 1
ATOM 517 C C . ALA A 1 74 ? 1.362 8.198 5.611 1.00 98.69 74 ALA A C 1
ATOM 519 O O . ALA A 1 74 ? 0.618 8.052 6.589 1.00 98.69 74 ALA A O 1
ATOM 520 N N . ALA A 1 75 ? 1.941 9.370 5.333 1.00 98.56 75 ALA A N 1
ATOM 521 C CA . ALA A 1 75 ? 1.701 10.615 6.067 1.00 98.56 75 ALA A CA 1
ATOM 522 C C . ALA A 1 75 ? 0.215 11.025 6.030 1.00 98.56 75 ALA A C 1
ATOM 524 O O . ALA A 1 75 ? -0.344 11.527 7.009 1.00 98.56 75 ALA A O 1
ATOM 525 N N . GLY A 1 76 ? -0.455 10.721 4.919 1.00 98.25 76 GLY A N 1
ATOM 526 C CA . GLY A 1 76 ? -1.890 10.826 4.685 1.00 98.25 76 GLY A CA 1
ATOM 527 C C . GLY A 1 76 ? -2.758 9.851 5.491 1.00 98.25 76 GLY A C 1
ATOM 528 O O . GLY A 1 76 ? -3.976 10.008 5.491 1.00 98.25 76 GLY A O 1
ATOM 529 N N . GLY A 1 77 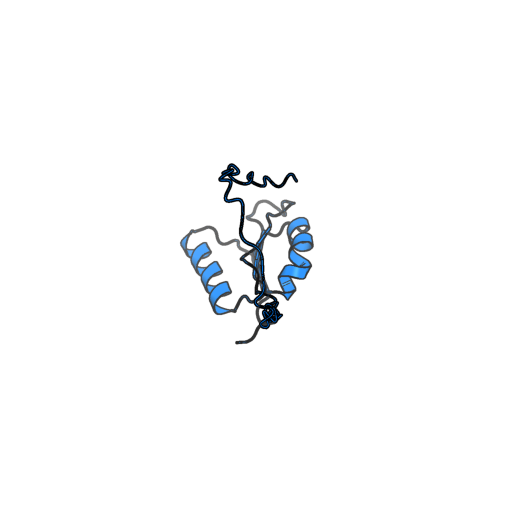? -2.176 8.911 6.238 1.00 98.50 77 GLY A N 1
ATOM 530 C CA . GLY A 1 77 ? -2.909 7.948 7.068 1.00 98.50 77 GLY A CA 1
ATOM 531 C C . GLY A 1 77 ? -3.303 6.667 6.334 1.00 98.50 77 GLY A C 1
ATOM 532 O O . GLY A 1 77 ? -4.119 5.891 6.838 1.00 98.50 77 GLY A O 1
ATOM 533 N N . TRP A 1 78 ? -2.722 6.427 5.160 1.00 98.75 78 TRP A N 1
ATOM 534 C CA . TRP A 1 78 ? -2.896 5.190 4.411 1.00 98.75 78 TRP A CA 1
ATOM 535 C C . TRP A 1 78 ? -1.853 4.156 4.814 1.00 98.75 78 TRP A C 1
ATOM 537 O O . TRP A 1 78 ? -0.697 4.461 5.090 1.00 98.75 78 TRP A O 1
ATOM 547 N N . ARG A 1 79 ? -2.256 2.888 4.802 1.00 98.69 79 ARG A N 1
ATOM 548 C CA . ARG A 1 79 ? -1.309 1.780 4.732 1.00 98.69 79 ARG A CA 1
ATOM 549 C C . ARG A 1 79 ? -0.951 1.568 3.270 1.00 98.69 79 ARG A C 1
ATOM 551 O O . ARG A 1 79 ? -1.849 1.420 2.448 1.00 98.69 79 ARG A O 1
ATOM 558 N N . VAL A 1 80 ? 0.333 1.480 2.955 1.00 98.75 80 VAL A N 1
ATOM 559 C CA . VAL A 1 80 ? 0.793 1.369 1.564 1.00 98.75 80 VAL A CA 1
ATOM 560 C C . VAL A 1 80 ? 1.572 0.069 1.383 1.00 98.75 80 VAL A C 1
ATOM 562 O O . VAL A 1 80 ? 2.349 -0.335 2.250 1.00 98.75 80 VAL A O 1
ATOM 565 N N . ASN A 1 81 ? 1.318 -0.635 0.284 1.00 98.62 81 ASN A N 1
ATOM 566 C CA . ASN A 1 81 ? 2.010 -1.854 -0.114 1.00 98.62 81 ASN A CA 1
ATOM 567 C C . ASN A 1 81 ? 2.336 -1.754 -1.602 1.00 98.62 81 ASN A C 1
ATOM 569 O O . ASN A 1 81 ? 1.426 -1.784 -2.425 1.00 98.62 81 ASN A O 1
ATOM 573 N N . VAL A 1 82 ? 3.611 -1.661 -1.961 1.00 97.75 82 VAL A N 1
ATOM 574 C CA . VAL A 1 82 ? 4.021 -1.339 -3.337 1.00 97.75 82 VAL A CA 1
ATOM 575 C C . VAL A 1 82 ? 5.171 -2.225 -3.782 1.00 97.75 82 VAL A C 1
ATOM 577 O O . VAL A 1 82 ? 5.926 -2.725 -2.951 1.00 97.75 82 VAL A O 1
ATOM 580 N N . ARG A 1 83 ? 5.319 -2.412 -5.088 1.00 96.56 83 ARG A N 1
ATOM 581 C CA . ARG A 1 83 ? 6.507 -3.013 -5.707 1.00 96.56 83 ARG A CA 1
ATOM 582 C C . ARG A 1 83 ? 6.652 -2.410 -7.097 1.00 96.56 83 ARG A C 1
ATOM 584 O O . ARG A 1 83 ? 5.657 -2.331 -7.805 1.00 96.56 83 ARG A O 1
ATOM 591 N N . GLY A 1 84 ? 7.865 -2.024 -7.495 1.00 95.06 84 GLY A N 1
ATOM 592 C CA . GLY A 1 84 ? 8.093 -1.238 -8.716 1.00 95.06 84 GLY A CA 1
ATOM 593 C C . GLY A 1 84 ? 7.453 -1.850 -9.965 1.00 95.06 84 GLY A C 1
ATOM 594 O O . GLY A 1 84 ? 6.697 -1.180 -10.657 1.00 95.06 84 GLY A O 1
ATOM 595 N N . CYS A 1 85 ? 7.654 -3.150 -10.189 1.00 94.38 85 CYS A N 1
ATOM 596 C CA . CYS A 1 85 ? 7.059 -3.861 -11.329 1.00 94.38 85 CYS A CA 1
ATOM 597 C C . CYS A 1 85 ? 5.816 -4.690 -10.972 1.00 94.38 85 CYS A C 1
ATOM 599 O O . CYS A 1 85 ? 5.596 -5.747 -11.570 1.00 94.38 85 CYS A O 1
ATOM 601 N N . ARG A 1 86 ? 5.047 -4.307 -9.943 1.00 95.62 86 ARG A N 1
ATOM 602 C CA . ARG A 1 86 ? 3.860 -5.083 -9.571 1.00 95.62 86 ARG A CA 1
ATOM 603 C C . ARG A 1 86 ? 2.881 -5.172 -10.740 1.00 95.62 86 ARG A C 1
ATOM 605 O O . ARG A 1 86 ? 2.569 -4.159 -11.361 1.00 95.62 86 ARG A O 1
ATOM 612 N N . GLN A 1 87 ? 2.362 -6.379 -10.950 1.00 95.25 87 GLN A N 1
ATOM 613 C CA . GLN A 1 87 ? 1.299 -6.687 -11.899 1.00 95.25 87 GLN A CA 1
ATOM 614 C C . GLN A 1 87 ? -0.074 -6.768 -11.213 1.00 95.25 87 GLN A C 1
ATOM 616 O O . GLN A 1 87 ? -0.180 -6.902 -9.986 1.00 95.25 87 GLN A O 1
ATOM 621 N N . MET A 1 88 ? -1.142 -6.661 -12.009 1.00 96.19 88 MET A N 1
ATOM 622 C CA . MET A 1 88 ? -2.525 -6.669 -11.514 1.00 96.19 88 MET A CA 1
ATOM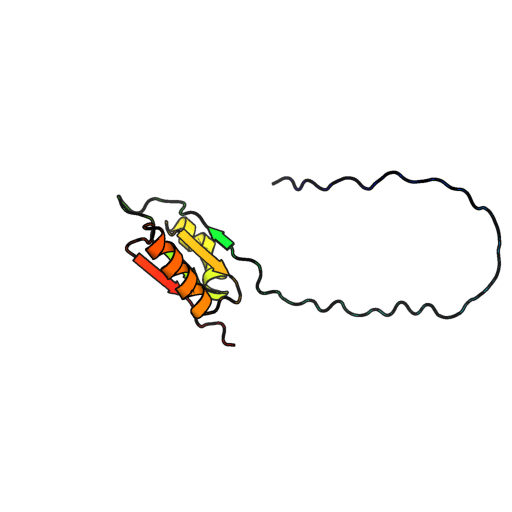 623 C C . MET A 1 88 ? -2.860 -7.955 -10.745 1.00 96.19 88 MET A C 1
ATOM 625 O O . MET A 1 88 ? -3.478 -7.908 -9.681 1.00 96.19 88 MET A O 1
ATOM 629 N N . ASP A 1 89 ? -2.428 -9.107 -11.248 1.00 96.31 89 ASP A N 1
ATOM 630 C CA . ASP A 1 89 ? -2.643 -10.417 -10.634 1.00 96.31 89 ASP A CA 1
ATOM 631 C C . ASP A 1 89 ? -2.009 -10.525 -9.234 1.00 96.31 89 ASP A C 1
ATOM 633 O O . ASP A 1 89 ? -2.678 -10.960 -8.291 1.00 96.31 89 ASP A O 1
ATOM 637 N N . GLU A 1 90 ? -0.771 -10.046 -9.066 1.00 96.62 90 GLU A N 1
ATOM 638 C CA . GLU A 1 90 ? -0.081 -9.955 -7.775 1.00 96.62 90 GLU A CA 1
ATOM 639 C C . GLU A 1 90 ? -0.860 -9.042 -6.812 1.00 96.62 90 GLU A C 1
ATOM 641 O O . GLU A 1 90 ? -1.102 -9.400 -5.655 1.00 96.62 90 GLU A O 1
ATOM 646 N N . GLY A 1 91 ? -1.328 -7.882 -7.287 1.00 97.00 91 GLY A N 1
ATOM 647 C CA . GLY A 1 91 ? -2.160 -6.969 -6.499 1.00 97.00 91 GLY A CA 1
ATOM 648 C C . GLY A 1 91 ? -3.476 -7.596 -6.027 1.00 97.00 91 GLY A C 1
ATOM 649 O O . GLY A 1 91 ? -3.844 -7.488 -4.853 1.00 97.00 91 GLY A O 1
ATOM 650 N N . LEU A 1 92 ? -4.166 -8.317 -6.912 1.00 98.06 92 LEU A N 1
ATOM 651 C CA . LEU A 1 92 ? -5.386 -9.053 -6.576 1.00 98.06 92 LEU A CA 1
ATOM 652 C C . LEU A 1 92 ? -5.108 -10.206 -5.602 1.00 98.06 92 LEU A C 1
ATOM 654 O O . LEU A 1 92 ? -5.920 -10.468 -4.711 1.00 98.06 92 LEU A O 1
ATOM 658 N N . ALA A 1 93 ? -3.967 -10.889 -5.718 1.00 98.38 93 ALA A N 1
ATOM 659 C CA . ALA A 1 93 ? -3.561 -11.918 -4.764 1.00 98.38 93 ALA A CA 1
ATOM 660 C C . ALA A 1 93 ? -3.374 -11.337 -3.352 1.00 98.38 93 ALA A C 1
ATOM 662 O O . ALA A 1 93 ? -3.854 -11.922 -2.376 1.00 98.38 93 ALA A O 1
ATOM 663 N N . VAL A 1 94 ? -2.773 -10.148 -3.247 1.00 98.12 94 VAL A N 1
ATOM 664 C CA . VAL A 1 94 ? -2.629 -9.407 -1.987 1.00 98.12 94 VAL A CA 1
ATOM 665 C C . VAL A 1 94 ? -3.997 -9.066 -1.374 1.00 98.12 94 VAL A C 1
ATOM 667 O O . VAL A 1 94 ? -4.180 -9.222 -0.163 1.00 98.12 94 VAL A O 1
ATOM 670 N N . LEU A 1 95 ? -4.982 -8.655 -2.181 1.00 98.00 95 LEU A N 1
ATOM 671 C CA . LEU A 1 95 ? -6.348 -8.418 -1.696 1.00 98.00 95 LEU A CA 1
ATOM 672 C C . LEU A 1 95 ? -7.024 -9.690 -1.192 1.00 98.00 95 LEU A C 1
ATOM 674 O O . LEU A 1 95 ? -7.552 -9.704 -0.079 1.00 98.00 95 LEU A O 1
ATOM 678 N N . ARG A 1 96 ? -6.976 -10.773 -1.976 1.00 98.56 96 ARG A N 1
ATOM 679 C CA . ARG A 1 96 ? -7.572 -12.064 -1.598 1.00 98.56 96 ARG A CA 1
ATOM 680 C C . ARG A 1 96 ? -6.958 -12.606 -0.311 1.00 98.56 96 ARG A C 1
ATOM 682 O O . ARG A 1 96 ? -7.683 -13.112 0.540 1.00 98.56 96 ARG A O 1
ATOM 689 N N . ALA A 1 97 ? -5.643 -12.476 -0.140 1.00 98.38 97 ALA A N 1
ATOM 690 C CA . ALA A 1 97 ? -4.963 -12.884 1.084 1.00 98.38 97 ALA A CA 1
ATOM 691 C C . ALA A 1 97 ? -5.484 -12.119 2.311 1.00 98.38 97 ALA A C 1
ATOM 693 O O . ALA A 1 97 ? -5.780 -12.736 3.332 1.00 98.38 97 ALA A O 1
ATOM 694 N N . ARG A 1 98 ? -5.672 -10.797 2.198 1.00 97.88 98 ARG A N 1
ATOM 695 C CA . ARG A 1 98 ? -6.226 -9.982 3.291 1.00 97.88 98 ARG A CA 1
ATOM 696 C C . ARG A 1 98 ? -7.693 -10.271 3.585 1.00 97.88 98 ARG A C 1
ATOM 698 O O . ARG A 1 98 ? -8.088 -10.299 4.749 1.00 97.88 98 ARG A O 1
ATOM 705 N N . ALA A 1 99 ? -8.486 -10.516 2.545 1.00 98.12 99 ALA A N 1
ATOM 706 C CA . ALA A 1 99 ? -9.878 -10.921 2.695 1.00 98.12 99 ALA A CA 1
ATOM 707 C C . ALA A 1 99 ? -9.981 -12.240 3.476 1.00 98.12 99 ALA A C 1
ATOM 709 O O . ALA A 1 99 ? -10.677 -12.300 4.485 1.00 98.12 99 ALA A O 1
ATOM 710 N N . ARG A 1 100 ? -9.209 -13.262 3.078 1.00 98.62 100 ARG A N 1
ATOM 711 C CA . ARG A 1 100 ? -9.156 -14.560 3.774 1.00 98.62 100 ARG A CA 1
ATOM 712 C C . ARG A 1 100 ? -8.670 -14.447 5.219 1.00 98.62 100 ARG A C 1
ATOM 714 O O . ARG A 1 100 ? -9.145 -15.178 6.074 1.00 98.62 100 ARG A O 1
ATOM 721 N N . ALA A 1 101 ? -7.750 -13.525 5.493 1.00 98.25 101 ALA A N 1
ATOM 722 C CA . ALA A 1 101 ? -7.246 -13.266 6.840 1.00 98.25 101 ALA A CA 1
ATOM 723 C C . ALA A 1 101 ? -8.182 -12.394 7.705 1.00 98.25 101 ALA A C 1
ATOM 725 O O . ALA A 1 101 ? -7.813 -12.044 8.825 1.00 98.25 101 ALA A O 1
ATOM 726 N N . GLY A 1 102 ? -9.348 -11.971 7.197 1.00 97.88 102 GLY A N 1
ATOM 727 C CA . GLY A 1 102 ? -10.286 -11.114 7.933 1.00 97.88 102 GLY A CA 1
ATOM 728 C C . GLY A 1 102 ? -9.741 -9.716 8.259 1.00 97.88 102 GLY A C 1
ATOM 729 O O . GLY A 1 102 ? -10.214 -9.063 9.189 1.00 97.88 102 GLY A O 1
ATOM 730 N N . ASN A 1 103 ? -8.724 -9.244 7.526 1.00 96.75 103 ASN A N 1
ATOM 731 C CA . ASN A 1 103 ? -8.028 -7.984 7.815 1.00 96.75 103 ASN A CA 1
ATOM 732 C C . ASN A 1 103 ? -8.058 -6.967 6.661 1.00 96.75 103 ASN A C 1
ATOM 734 O O . ASN A 1 103 ? -7.350 -5.957 6.714 1.00 96.75 103 ASN A O 1
ATOM 738 N N . LEU A 1 104 ? -8.886 -7.203 5.640 1.00 97.62 104 LEU A N 1
ATOM 739 C CA . LEU A 1 104 ? -9.102 -6.258 4.547 1.00 97.62 104 LEU A CA 1
ATOM 740 C C . LEU A 1 104 ? -9.837 -4.998 5.060 1.00 97.62 104 LEU A C 1
ATOM 742 O O . LEU A 1 104 ? -10.902 -5.127 5.669 1.00 97.62 104 LEU A O 1
ATOM 746 N N . PRO A 1 105 ? -9.300 -3.779 4.856 1.00 97.69 105 PRO A N 1
ATOM 747 C CA . PRO A 1 105 ? -10.011 -2.554 5.208 1.00 97.69 105 PRO A CA 1
ATOM 748 C C . PRO A 1 105 ? -11.173 -2.287 4.244 1.00 97.69 105 PRO A C 1
ATOM 750 O O . PRO A 1 105 ? -11.203 -2.787 3.123 1.00 97.69 105 PRO A O 1
ATOM 753 N N . ARG A 1 106 ? -12.121 -1.448 4.679 1.00 97.12 106 ARG A N 1
ATOM 754 C CA . ARG A 1 106 ? -13.317 -1.089 3.895 1.00 97.12 106 ARG A CA 1
ATOM 755 C C . ARG A 1 106 ? -13.004 -0.276 2.637 1.00 97.12 106 ARG A C 1
ATOM 757 O O . ARG A 1 106 ? -13.804 -0.279 1.712 1.00 97.12 106 ARG A O 1
ATOM 764 N N . LEU A 1 107 ? -11.874 0.432 2.632 1.00 98.12 107 LEU A N 1
ATOM 765 C CA . LEU A 1 107 ? -11.416 1.247 1.514 1.00 98.12 107 LEU A CA 1
ATOM 766 C C . LEU A 1 107 ? -10.053 0.754 1.039 1.00 98.12 107 LEU A C 1
ATOM 768 O O . LEU A 1 107 ? -9.103 0.640 1.822 1.00 98.12 107 LEU A O 1
ATOM 772 N N . VAL A 1 108 ? -9.981 0.486 -0.258 1.00 98.44 108 VAL A N 1
ATOM 773 C CA . VAL A 1 108 ? -8.785 0.029 -0.952 1.00 98.44 108 VAL A CA 1
ATOM 774 C C . VAL A 1 108 ? -8.636 0.838 -2.234 1.00 98.44 108 VAL A C 1
ATOM 776 O O . VAL A 1 108 ? -9.588 0.939 -3.003 1.00 98.44 108 VAL A O 1
ATOM 779 N N . ALA A 1 109 ? -7.437 1.358 -2.479 1.00 98.25 109 ALA A N 1
ATOM 780 C CA . ALA A 1 109 ? -7.038 1.905 -3.768 1.00 98.25 109 ALA A CA 1
ATOM 781 C C . ALA A 1 109 ? -6.064 0.933 -4.451 1.00 98.25 109 ALA A C 1
ATOM 783 O O . ALA A 1 109 ? -5.038 0.569 -3.870 1.00 98.25 109 ALA A O 1
ATOM 784 N N . LEU A 1 110 ? -6.391 0.509 -5.674 1.00 97.94 110 LEU A N 1
ATOM 785 C CA . LEU A 1 110 ? -5.485 -0.234 -6.553 1.00 97.94 110 LEU A CA 1
ATOM 786 C C . LEU A 1 110 ? -4.931 0.723 -7.609 1.00 97.94 110 LEU A C 1
ATOM 788 O O . LEU A 1 110 ? -5.654 1.130 -8.511 1.00 97.94 110 LEU A O 1
ATOM 792 N N . ALA A 1 111 ? -3.654 1.067 -7.485 1.00 97.75 111 ALA A N 1
ATOM 793 C CA . ALA A 1 111 ? -2.911 1.886 -8.437 1.00 97.75 111 ALA A CA 1
ATOM 794 C C . ALA A 1 111 ? -1.941 0.983 -9.210 1.00 97.75 111 ALA A C 1
ATOM 796 O O . ALA A 1 111 ? -0.744 0.940 -8.926 1.00 97.75 111 ALA A O 1
ATOM 797 N N . LEU A 1 112 ? -2.506 0.177 -10.109 1.00 96.94 112 LEU A N 1
ATOM 798 C CA . LEU A 1 112 ? -1.799 -0.815 -10.914 1.00 96.94 112 LEU A CA 1
ATOM 799 C C . LEU A 1 112 ? -2.190 -0.663 -12.377 1.00 96.94 112 LEU A C 1
ATOM 801 O O . LEU A 1 112 ? -3.352 -0.397 -12.677 1.00 96.94 112 LEU A O 1
ATOM 805 N N . GLY A 1 113 ? -1.231 -0.908 -13.263 1.00 94.50 113 GLY A N 1
ATOM 806 C CA . GLY A 1 113 ? -1.433 -0.889 -14.714 1.00 94.50 113 GLY A CA 1
ATOM 807 C C . GLY A 1 113 ? -0.399 -0.055 -15.462 1.00 94.50 113 GLY A C 1
ATOM 808 O O . GLY A 1 113 ? -0.407 -0.044 -16.687 1.00 94.50 113 GLY A O 1
ATOM 809 N N . SER 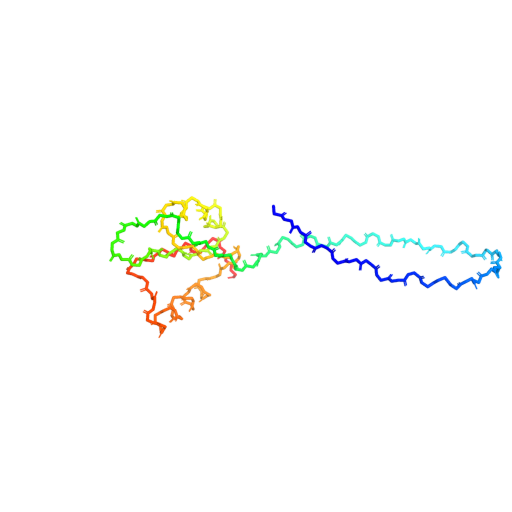A 1 114 ? 0.508 0.610 -14.742 1.00 93.50 114 SER A N 1
ATOM 810 C CA . SER A 1 114 ? 1.637 1.335 -15.338 1.00 93.50 114 SER A CA 1
ATOM 811 C C . SER A 1 114 ? 2.732 0.384 -15.813 1.00 93.50 114 SER A C 1
ATOM 813 O O . SER A 1 114 ? 3.563 0.750 -16.635 1.00 93.50 114 SER A O 1
ATOM 815 N N . ASN A 1 115 ? 2.742 -0.837 -15.276 1.00 86.38 115 ASN A N 1
ATOM 816 C CA . ASN A 1 115 ? 3.525 -1.929 -15.818 1.00 86.38 115 ASN A CA 1
ATOM 817 C C . ASN A 1 115 ? 2.624 -2.815 -16.666 1.00 86.38 115 ASN A C 1
ATOM 819 O O . ASN A 1 115 ? 1.536 -3.202 -16.239 1.00 86.38 115 ASN A O 1
ATOM 823 N N . TRP A 1 116 ? 3.142 -3.193 -17.820 1.00 68.94 116 TRP A N 1
ATOM 824 C CA . TRP A 1 116 ? 2.571 -4.182 -18.714 1.00 68.94 116 TRP A CA 1
ATOM 825 C C . TRP A 1 116 ? 3.636 -5.249 -18.947 1.00 68.94 116 TRP A C 1
ATOM 827 O O . TRP A 1 116 ? 4.798 -4.936 -19.218 1.00 68.94 116 TRP A O 1
ATOM 837 N N . VAL A 1 117 ? 3.235 -6.501 -18.768 1.00 59.50 117 VAL A N 1
ATOM 838 C CA . VAL A 1 117 ? 3.941 -7.670 -19.297 1.00 59.50 117 VAL A CA 1
ATOM 839 C C . VAL A 1 117 ? 3.170 -8.201 -20.488 1.00 59.50 117 VAL A C 1
ATOM 841 O O . VAL A 1 117 ? 1.920 -8.133 -20.443 1.00 59.50 117 VAL A O 1
#

Foldseek 3Di:
DDDDDDDDDDDDDDDDDDDDDDDPDDPPVPPPPPPPPPDQDDKDKAAAPDAPDPFDAEEEEEALVCVVCVVVVSPVRHIYIYTHQDAPVNSVVVQVVCVVVVNHTPHYHYHYDPHDD

Secondary structure (DSSP, 8-state):
----PPPPPP---------------------------------EEE--SS--SSSPPPEEEE-HHHHTTHHHHHHTT-EEEE-TT--HHHHHHHHHHHHHTT---S-EEEE--SS--

Radius of gyration: 24.97 Å; chains: 1; bounding box: 74×29×36 Å

Sequence (117 aa):
MKVCQDAPVKRSRRTILGLAAAVCAAVVPSLVPAAAQAGCGGVAHFAPHKRLGDFRAPLAIGDSVLLGAAEELAAGGWRVNVRGCRQMDEGLAVLRARARAGNLPRLVALALGSNWV

pLDDT: mean 81.67, std 21.39, range [39.56, 98.75]